Protein AF-A0A0F9R253-F1 (afdb_monomer)

Organism: NCBI:txid412755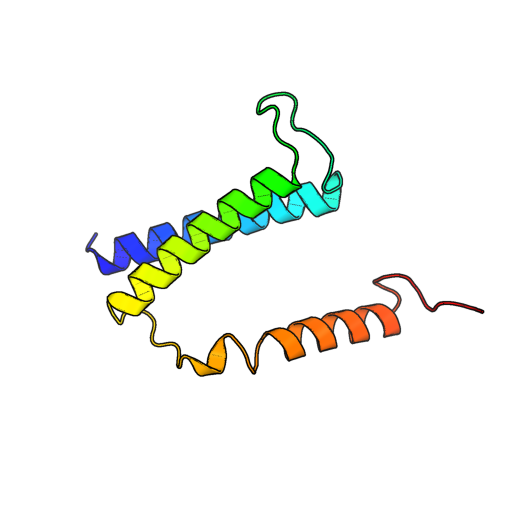

Nearest PDB structures (foldseek):
  2z0n-assembly1_A-2  TM=4.991E-01  e=9.974E-01  Homo sapiens
  2q12-assembly1_A-2  TM=4.984E-01  e=1.272E+00  Homo sapiens
  3q0k-assembly1_A  TM=4.893E-01  e=1.724E+00  Homo sapiens
  2q13-assembly1_A-2  TM=5.097E-01  e=2.979E+00  Homo sapiens

Solvent-accessible surface area (backbone atoms only — not comparable to full-atom values): 5612 Å² total; per-residue (Å²): 135,56,72,67,59,49,54,53,48,52,48,52,52,31,50,49,47,32,53,52,32,50,50,46,23,74,74,65,36,44,84,38,59,46,92,88,72,79,44,31,28,45,60,50,30,52,48,32,50,49,51,35,51,51,47,53,52,50,35,40,77,71,60,76,41,84,75,61,83,67,53,73,72,64,62,50,55,57,53,53,51,53,52,52,51,51,31,27,76,71,46,78,40,93,41,73,84,80,127

pLDDT: mean 85.44, std 14.47, range [41.91, 98.5]

Mean predicted aligned error: 7.77 Å

Secondary structure (DSSP, 8-state):
--HHHHHHHHHHHHHHHHHHHHHHHHHH-TTPBPTTT-SBHHHHHHHHHHHHHHHHHHHHHTTSS---HHHHHHSHHHHHHHHHHHHHHTTSSS-----

Sequence (99 aa):
MNEEQYLLQCLQEEAAEVIHAASKCNRFGLESTNPEYQIDNRQHLENEVGDLMGVLKILYKRTIIRMPPSYIELFKEKKVLDSIELARELGTVDGPKHE

Foldseek 3Di:
DDPLVVLVVQLVVLVVQLVVLVVCCVPPNQQDDDPVPRDGSVVSNVVSVVSNVVSVVVCCVVVVDPDDPVRVPDPVVVVVVVVVVVCQVVLVPPHPPPD

Radius of gyration: 17.26 Å; Cα contacts (8 Å, |Δi|>4): 66; chains: 1; bounding box: 33×37×48 Å

Structure (mmCIF, N/CA/C/O backbone):
data_AF-A0A0F9R253-F1
#
_entry.id   AF-A0A0F9R253-F1
#
loop_
_atom_site.group_PDB
_atom_site.id
_atom_site.type_symbol
_atom_site.label_atom_id
_atom_site.label_alt_id
_atom_site.label_comp_id
_atom_site.label_asym_id
_atom_site.label_entity_id
_atom_site.label_seq_id
_atom_site.pdbx_PDB_ins_code
_atom_site.Cartn_x
_atom_site.Cartn_y
_atom_site.Cartn_z
_atom_site.occupancy
_atom_site.B_iso_or_equiv
_atom_site.auth_seq_id
_atom_site.auth_comp_id
_atom_site.auth_asym_id
_atom_site.auth_atom_id
_atom_site.pdbx_PDB_model_num
ATOM 1 N N . MET A 1 1 ? -7.607 16.753 16.376 1.00 84.81 1 MET A N 1
ATOM 2 C CA . MET A 1 1 ? -7.542 15.386 15.831 1.00 84.81 1 MET A CA 1
ATOM 3 C C . MET A 1 1 ? -7.493 14.417 16.998 1.00 84.81 1 MET A C 1
ATOM 5 O O . MET A 1 1 ? -6.719 14.667 17.915 1.00 84.81 1 MET A O 1
ATOM 9 N N . ASN A 1 2 ? -8.355 13.402 17.020 1.00 95.50 2 ASN A N 1
ATOM 10 C CA . ASN A 1 2 ? -8.303 12.325 18.016 1.00 95.50 2 ASN A CA 1
ATOM 11 C C . ASN A 1 2 ? -7.454 11.142 17.503 1.00 95.50 2 ASN A C 1
ATOM 13 O O . ASN A 1 2 ? -7.022 11.148 16.351 1.00 95.50 2 ASN A O 1
ATOM 17 N N . GLU A 1 3 ? -7.201 10.145 18.357 1.00 92.69 3 GLU A N 1
ATOM 18 C CA . GLU A 1 3 ? -6.363 8.986 18.004 1.00 92.69 3 GLU A CA 1
ATOM 19 C C . GLU A 1 3 ? -6.914 8.213 16.794 1.00 92.69 3 GLU A C 1
ATOM 21 O O . GLU A 1 3 ? -6.150 7.835 15.912 1.00 92.69 3 GLU A O 1
ATOM 26 N N . GLU A 1 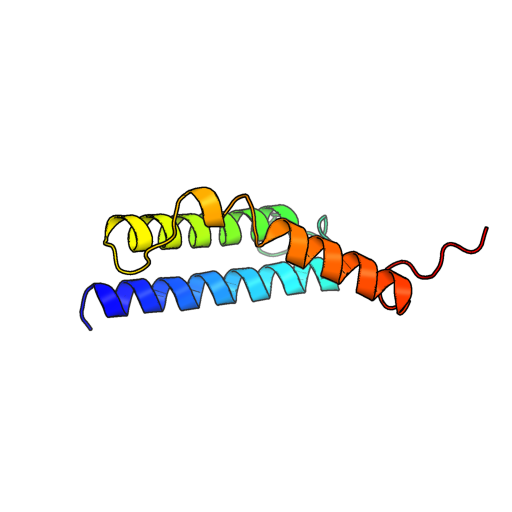4 ? -8.234 8.028 16.700 1.00 95.38 4 GLU A N 1
ATOM 27 C CA . GLU A 1 4 ? -8.851 7.319 15.572 1.00 95.38 4 GLU A CA 1
ATOM 28 C C . GLU A 1 4 ? -8.648 8.065 14.250 1.00 95.38 4 GLU A C 1
ATOM 30 O O . GLU A 1 4 ? -8.245 7.467 13.258 1.00 95.38 4 GLU A O 1
ATOM 35 N N . GLN A 1 5 ? -8.876 9.380 14.240 1.00 96.75 5 GLN A N 1
ATOM 36 C CA . GLN A 1 5 ? -8.658 10.234 13.071 1.00 96.75 5 GLN A CA 1
ATOM 37 C C . GLN A 1 5 ? -7.196 10.210 12.625 1.00 96.75 5 GLN A C 1
ATOM 39 O O . GLN A 1 5 ? -6.935 10.143 11.430 1.00 96.75 5 GLN A O 1
ATOM 44 N N . TYR A 1 6 ? -6.261 10.226 13.577 1.00 96.88 6 TYR A N 1
ATOM 45 C CA . TYR A 1 6 ? -4.838 10.123 13.278 1.00 96.88 6 TYR A CA 1
ATOM 46 C C . TYR A 1 6 ? -4.488 8.775 12.637 1.00 96.88 6 TYR A C 1
ATOM 48 O O . TYR A 1 6 ? -3.850 8.743 11.593 1.00 96.88 6 TYR A O 1
ATOM 56 N N . LEU A 1 7 ? -4.969 7.659 13.194 1.00 95.56 7 LEU A N 1
ATOM 57 C CA . LEU A 1 7 ? -4.715 6.330 12.627 1.00 95.56 7 LEU A CA 1
ATOM 58 C C . LEU A 1 7 ? -5.351 6.145 11.241 1.00 95.56 7 LEU A C 1
ATOM 60 O O . LEU A 1 7 ? -4.795 5.445 10.398 1.00 95.56 7 LEU A O 1
ATOM 64 N N . LEU A 1 8 ? -6.507 6.768 10.995 1.00 96.69 8 LEU A N 1
ATOM 65 C CA . LEU A 1 8 ? -7.130 6.798 9.670 1.00 96.69 8 LEU A CA 1
ATOM 66 C C . LEU A 1 8 ? -6.350 7.671 8.678 1.00 96.69 8 LEU A C 1
ATOM 68 O O . LEU A 1 8 ? -6.316 7.339 7.495 1.00 96.69 8 LEU A O 1
ATOM 72 N N . GLN A 1 9 ? -5.716 8.749 9.144 1.00 98.06 9 GLN A N 1
ATOM 73 C CA . GLN A 1 9 ? -4.811 9.550 8.324 1.00 98.06 9 GLN A CA 1
ATOM 74 C C . GLN A 1 9 ? -3.557 8.748 7.956 1.00 98.06 9 GLN A C 1
ATOM 76 O O . GLN A 1 9 ? -3.244 8.661 6.774 1.00 98.06 9 GLN A O 1
ATOM 81 N N . CYS A 1 10 ? -2.918 8.071 8.917 1.00 97.25 10 CYS A N 1
ATOM 82 C CA . CYS A 1 10 ? -1.795 7.176 8.621 1.00 97.25 10 CYS A CA 1
ATOM 83 C C . CYS A 1 10 ? -2.203 6.104 7.604 1.00 97.25 10 CYS A C 1
ATOM 85 O O . CYS A 1 10 ? -1.510 5.885 6.625 1.00 97.25 10 CYS A O 1
ATOM 87 N N . LEU A 1 11 ? -3.380 5.484 7.762 1.00 97.50 11 LEU A N 1
ATOM 88 C CA . LEU A 1 11 ? -3.872 4.505 6.786 1.00 97.50 11 LEU A CA 1
ATOM 89 C C . LEU A 1 11 ? -3.963 5.080 5.367 1.00 97.50 11 LEU A C 1
ATOM 91 O O . LEU A 1 11 ? -3.669 4.376 4.404 1.00 97.50 11 LEU A O 1
ATOM 95 N N . GLN A 1 12 ? -4.424 6.324 5.236 1.00 98.38 12 GLN A N 1
ATOM 96 C CA . GLN A 1 12 ? -4.515 7.000 3.947 1.00 98.38 12 GLN A CA 1
ATOM 97 C C . GLN A 1 12 ? -3.130 7.265 3.349 1.00 98.38 12 GLN A C 1
ATOM 99 O O . GLN A 1 12 ? -2.954 7.043 2.152 1.00 98.38 12 GLN A O 1
ATOM 104 N N . GLU A 1 13 ? -2.190 7.745 4.163 1.00 98.38 13 GLU A N 1
ATOM 105 C CA . GLU A 1 13 ? -0.816 8.064 3.760 1.00 98.38 13 GLU A CA 1
ATOM 106 C C . GLU A 1 13 ? -0.098 6.807 3.250 1.00 98.38 13 GLU A C 1
ATOM 108 O O . GLU A 1 13 ? 0.241 6.752 2.067 1.00 98.38 13 GLU A O 1
ATOM 113 N N . GLU A 1 14 ? -0.043 5.743 4.056 1.00 97.94 14 GLU A N 1
ATOM 114 C CA . GLU A 1 14 ? 0.622 4.484 3.678 1.00 97.94 14 GLU A CA 1
ATOM 115 C C . GLU A 1 14 ? -0.025 3.834 2.439 1.00 97.94 14 GLU A C 1
ATOM 117 O O . GLU A 1 14 ? 0.633 3.280 1.558 1.00 97.94 14 GLU A O 1
ATOM 122 N N . ALA A 1 15 ? -1.356 3.917 2.310 1.00 98.12 15 ALA A N 1
ATOM 123 C CA . ALA A 1 15 ? -2.040 3.408 1.121 1.00 98.12 15 ALA A CA 1
ATOM 124 C C . ALA A 1 15 ? -1.677 4.207 -0.144 1.00 98.12 15 ALA A C 1
ATOM 126 O O . ALA A 1 15 ? -1.589 3.631 -1.233 1.00 98.12 15 ALA A O 1
ATOM 127 N N . ALA A 1 16 ? -1.478 5.522 -0.024 1.00 98.50 16 ALA A N 1
ATOM 128 C CA . ALA A 1 16 ? -1.043 6.365 -1.130 1.00 98.50 16 ALA A CA 1
ATOM 129 C C . ALA A 1 16 ? 0.416 6.082 -1.520 1.00 98.50 16 ALA A C 1
ATOM 131 O O . ALA A 1 16 ? 0.732 6.074 -2.715 1.00 98.50 16 ALA A O 1
ATOM 132 N N . GLU A 1 17 ? 1.281 5.789 -0.552 1.00 98.06 17 GLU A N 1
ATOM 133 C CA . GLU A 1 17 ? 2.677 5.413 -0.795 1.00 98.06 17 GLU A CA 1
ATOM 134 C C . GLU A 1 17 ? 2.780 4.058 -1.503 1.00 98.06 17 GLU A C 1
ATOM 136 O O . GLU A 1 17 ? 3.451 3.966 -2.535 1.00 98.06 17 GLU A O 1
ATOM 141 N N . VAL A 1 18 ? 1.980 3.060 -1.105 1.00 98.38 18 VAL A N 1
ATOM 142 C CA . VAL A 1 18 ? 1.854 1.789 -1.846 1.00 98.38 18 VAL A CA 1
ATOM 143 C C . VAL A 1 18 ? 1.393 2.015 -3.290 1.00 98.38 18 VAL A C 1
ATOM 145 O O . VAL A 1 18 ? 1.959 1.429 -4.217 1.00 98.38 18 VAL A O 1
ATOM 148 N N . ILE A 1 19 ? 0.392 2.875 -3.522 1.00 98.50 19 ILE A N 1
ATOM 149 C CA . ILE A 1 19 ? -0.057 3.225 -4.884 1.00 98.50 19 ILE A CA 1
ATOM 150 C C . ILE A 1 19 ? 1.104 3.818 -5.688 1.00 98.50 19 ILE A C 1
ATOM 152 O O . ILE A 1 19 ? 1.326 3.441 -6.846 1.00 98.50 19 ILE A O 1
ATOM 156 N N . HIS A 1 20 ? 1.858 4.738 -5.088 1.00 97.38 20 HIS A N 1
ATOM 157 C CA . HIS A 1 20 ? 2.981 5.382 -5.749 1.00 97.38 20 HIS A CA 1
ATOM 158 C C . HIS A 1 20 ? 4.099 4.378 -6.065 1.00 97.38 20 HIS A C 1
ATOM 160 O O . HIS A 1 20 ? 4.518 4.301 -7.225 1.00 97.38 20 HIS A O 1
ATOM 166 N N . ALA A 1 21 ? 4.527 3.555 -5.106 1.00 96.69 21 ALA A N 1
ATOM 167 C CA . ALA A 1 21 ? 5.553 2.531 -5.299 1.00 96.69 21 ALA A CA 1
ATOM 168 C C . ALA A 1 21 ? 5.139 1.487 -6.354 1.00 96.69 21 ALA A C 1
ATOM 170 O O . ALA A 1 21 ? 5.911 1.188 -7.271 1.00 96.69 21 ALA A O 1
ATOM 171 N N . ALA A 1 22 ? 3.889 1.011 -6.321 1.00 97.88 22 ALA A N 1
ATOM 172 C CA . ALA A 1 22 ? 3.355 0.093 -7.328 1.00 97.88 22 ALA A CA 1
ATOM 173 C C . ALA A 1 22 ? 3.353 0.723 -8.732 1.00 97.88 22 ALA A C 1
ATOM 175 O O . ALA A 1 22 ? 3.701 0.065 -9.716 1.00 97.88 22 ALA A O 1
ATOM 176 N N . SER A 1 23 ? 3.037 2.020 -8.843 1.00 97.69 23 SER A N 1
ATOM 177 C CA . SER A 1 23 ? 3.096 2.735 -10.124 1.00 97.69 23 SER A CA 1
ATOM 178 C C . SER A 1 23 ? 4.521 2.817 -10.688 1.00 97.69 23 SER A C 1
ATOM 180 O O . SER A 1 23 ? 4.706 2.710 -11.903 1.00 97.69 23 SER A O 1
ATOM 182 N N . LYS A 1 24 ? 5.539 2.953 -9.825 1.00 95.25 24 LYS A N 1
ATOM 183 C CA . LYS A 1 24 ? 6.955 2.938 -10.226 1.00 95.25 24 LYS A CA 1
ATOM 184 C C . LYS A 1 24 ? 7.367 1.555 -10.712 1.00 95.25 24 LYS A C 1
ATOM 186 O O . LYS A 1 24 ? 7.944 1.462 -11.792 1.00 95.25 24 LYS A O 1
ATOM 191 N N . CYS A 1 25 ? 6.991 0.505 -9.981 1.00 96.25 25 CYS A N 1
ATOM 192 C CA . CYS A 1 25 ? 7.206 -0.882 -10.391 1.00 96.25 25 CYS A CA 1
ATOM 193 C C . CYS A 1 25 ? 6.602 -1.159 -11.773 1.00 96.25 25 CYS A C 1
ATOM 195 O O . CYS A 1 25 ? 7.279 -1.694 -12.646 1.00 96.25 25 CYS A O 1
ATOM 197 N N . ASN A 1 26 ? 5.356 -0.735 -11.999 1.00 95.44 26 ASN A N 1
ATOM 198 C CA . ASN A 1 26 ? 4.677 -0.915 -13.281 1.00 95.44 26 ASN A CA 1
ATOM 199 C C . ASN A 1 26 ? 5.344 -0.124 -14.420 1.00 95.44 26 ASN A C 1
ATOM 201 O O . ASN A 1 26 ? 5.444 -0.602 -15.544 1.00 95.44 26 ASN A O 1
ATOM 205 N N . ARG A 1 27 ? 5.802 1.101 -14.141 1.00 96.19 27 ARG A N 1
ATOM 206 C CA . ARG A 1 27 ? 6.364 1.992 -15.165 1.00 96.19 27 ARG A CA 1
ATOM 207 C C . ARG A 1 27 ? 7.812 1.673 -15.528 1.00 96.19 27 ARG A C 1
ATOM 209 O O . ARG A 1 27 ? 8.195 1.862 -16.679 1.00 96.19 27 ARG A O 1
ATOM 216 N N . PHE A 1 28 ? 8.620 1.271 -14.555 1.00 95.62 28 PHE A N 1
ATOM 217 C CA . PHE A 1 28 ? 10.070 1.144 -14.710 1.00 95.62 28 PHE A CA 1
ATOM 218 C C . PHE A 1 28 ? 10.576 -0.286 -14.503 1.00 95.62 28 PHE A C 1
ATOM 220 O O . PHE A 1 28 ? 11.743 -0.550 -14.766 1.00 95.62 28 PHE A O 1
ATOM 227 N N . GLY A 1 29 ? 9.731 -1.213 -14.059 1.00 95.12 29 GLY A N 1
ATOM 228 C CA . GLY A 1 29 ? 10.131 -2.569 -13.690 1.00 95.12 29 GLY A CA 1
ATOM 229 C C . GLY A 1 29 ? 10.559 -2.679 -12.225 1.00 95.12 29 GLY A C 1
ATOM 230 O O . GLY A 1 29 ? 10.960 -1.698 -11.594 1.00 95.12 29 GLY A O 1
ATOM 231 N N . LEU A 1 30 ? 10.458 -3.897 -11.687 1.00 96.25 30 LEU A N 1
ATOM 232 C CA . LEU A 1 30 ? 10.722 -4.210 -10.275 1.00 96.25 30 LEU A CA 1
ATOM 233 C C . LEU A 1 30 ? 12.196 -4.030 -9.888 1.00 96.25 30 LEU A C 1
ATOM 235 O O . LEU A 1 30 ? 12.484 -3.469 -8.841 1.00 96.25 30 LEU A O 1
ATOM 239 N N . GLU A 1 31 ? 13.114 -4.434 -10.764 1.00 96.19 31 GLU A N 1
ATOM 240 C CA . GLU A 1 31 ? 14.564 -4.403 -10.512 1.00 96.19 31 GLU A CA 1
ATOM 241 C C . GLU A 1 31 ? 15.206 -3.039 -10.839 1.00 96.19 31 GLU A C 1
ATOM 243 O O . GLU A 1 31 ? 16.420 -2.871 -10.747 1.00 96.19 31 GLU A O 1
ATOM 248 N N . SER A 1 32 ? 14.411 -2.051 -11.264 1.00 95.12 32 SER A N 1
ATOM 249 C CA . SER A 1 32 ? 14.922 -0.705 -11.536 1.00 95.12 32 SER A CA 1
ATOM 250 C C . SER A 1 32 ? 15.213 0.036 -10.23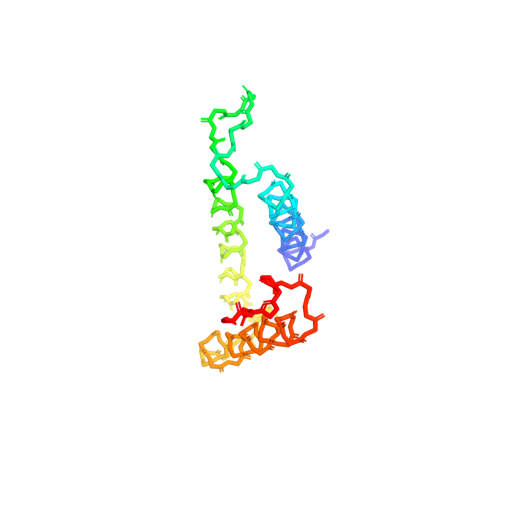6 1.00 95.12 32 SER A C 1
ATOM 252 O O . SER A 1 32 ? 14.351 0.142 -9.366 1.00 95.12 32 SER A O 1
ATOM 254 N N . THR A 1 33 ? 16.413 0.601 -10.138 1.00 92.94 33 THR A N 1
ATOM 255 C CA . THR A 1 33 ? 16.883 1.361 -8.974 1.00 92.94 33 THR A CA 1
ATOM 256 C C . THR A 1 33 ? 16.654 2.855 -9.164 1.00 92.94 33 THR A C 1
ATOM 258 O O . THR A 1 33 ? 16.976 3.414 -10.216 1.00 92.94 33 THR A O 1
ATOM 261 N N . ASN A 1 34 ? 16.140 3.530 -8.133 1.00 82.62 34 ASN A N 1
ATOM 262 C CA . ASN A 1 34 ? 16.127 4.991 -8.115 1.00 82.62 34 ASN A CA 1
ATOM 263 C C . ASN A 1 34 ? 17.555 5.509 -7.823 1.00 82.62 34 ASN A C 1
ATOM 265 O O . ASN A 1 34 ? 18.117 5.132 -6.789 1.00 82.62 34 ASN A O 1
ATOM 269 N N . PRO A 1 35 ? 18.133 6.387 -8.672 1.00 82.19 35 PRO A N 1
ATOM 270 C CA . PRO A 1 35 ? 19.470 6.947 -8.462 1.00 82.19 35 PRO A CA 1
ATOM 271 C C . PRO A 1 35 ? 19.686 7.609 -7.094 1.00 82.19 35 PRO A C 1
ATOM 273 O O . PRO A 1 35 ? 20.818 7.662 -6.622 1.00 82.19 35 PRO A O 1
ATOM 276 N N . GLU A 1 36 ? 18.623 8.112 -6.462 1.00 82.50 36 GLU A N 1
ATOM 277 C CA . GLU A 1 36 ? 18.702 8.831 -5.186 1.00 82.50 36 GLU A CA 1
ATOM 278 C C . GLU A 1 36 ? 18.731 7.904 -3.962 1.00 82.50 36 GLU A C 1
ATOM 280 O O . GLU A 1 36 ? 19.415 8.207 -2.987 1.00 82.50 36 GLU A O 1
ATOM 285 N N . TYR A 1 37 ? 18.025 6.768 -4.008 1.00 74.50 37 TYR A N 1
ATOM 286 C CA . TYR A 1 37 ? 17.779 5.926 -2.825 1.00 74.50 37 TYR A CA 1
ATOM 287 C C . TYR A 1 37 ? 18.555 4.605 -2.820 1.00 74.50 37 TYR A C 1
ATOM 289 O O . TYR A 1 37 ? 18.547 3.908 -1.812 1.00 74.50 37 TYR A O 1
ATOM 297 N N . GLN A 1 38 ? 19.229 4.256 -3.925 1.00 85.00 38 GLN A N 1
ATOM 298 C CA . GLN A 1 38 ? 20.049 3.040 -4.083 1.00 85.00 38 GLN A CA 1
ATOM 299 C C . GLN A 1 38 ? 19.344 1.707 -3.751 1.00 85.00 38 GLN A C 1
ATOM 301 O O . GLN A 1 38 ? 20.002 0.675 -3.650 1.00 85.00 38 GLN A O 1
ATOM 306 N N . ILE A 1 39 ? 18.016 1.708 -3.635 1.00 92.69 39 ILE A N 1
ATOM 307 C CA . ILE A 1 39 ? 17.177 0.512 -3.535 1.00 92.69 39 ILE A CA 1
ATOM 308 C C . ILE A 1 39 ? 16.384 0.334 -4.830 1.00 92.69 39 ILE A C 1
ATOM 310 O O . ILE A 1 39 ? 16.059 1.312 -5.518 1.00 92.69 39 ILE A O 1
ATOM 314 N N . ASP A 1 40 ? 16.103 -0.916 -5.185 1.00 95.19 40 ASP A N 1
ATOM 315 C CA . ASP A 1 40 ? 15.227 -1.222 -6.311 1.00 95.19 40 ASP A CA 1
ATOM 316 C C . ASP A 1 40 ? 13.748 -0.955 -5.971 1.00 95.19 40 ASP A C 1
ATOM 318 O O . ASP A 1 40 ? 13.349 -0.779 -4.814 1.00 95.19 40 ASP A O 1
ATOM 322 N N . ASN A 1 41 ? 12.922 -0.857 -7.013 1.00 96.31 41 ASN A N 1
ATOM 323 C CA . ASN A 1 41 ? 11.499 -0.573 -6.859 1.00 96.31 41 ASN A CA 1
ATOM 324 C C . ASN A 1 41 ? 10.765 -1.677 -6.085 1.00 96.31 41 ASN A C 1
ATOM 326 O O . ASN A 1 41 ? 9.779 -1.376 -5.414 1.00 96.31 41 ASN A O 1
ATOM 330 N N . ARG A 1 42 ? 11.228 -2.932 -6.166 1.00 96.69 42 ARG A N 1
ATOM 331 C CA . ARG A 1 42 ? 10.674 -4.054 -5.399 1.00 96.69 42 ARG A CA 1
ATOM 332 C C . ARG A 1 42 ? 10.859 -3.826 -3.905 1.00 96.69 42 ARG A C 1
ATOM 334 O O . ARG A 1 42 ? 9.870 -3.846 -3.183 1.00 96.69 42 ARG A O 1
ATOM 341 N N . GLN A 1 43 ? 12.084 -3.567 -3.462 1.00 96.31 43 GLN A N 1
ATOM 342 C CA . GLN A 1 43 ? 12.404 -3.316 -2.063 1.00 96.31 43 GLN A CA 1
ATOM 343 C C . GLN A 1 43 ? 11.630 -2.108 -1.534 1.00 96.31 43 GLN A C 1
ATOM 345 O O . GLN A 1 43 ? 11.131 -2.137 -0.412 1.00 96.31 43 GLN A O 1
ATOM 350 N N . HIS A 1 44 ? 11.495 -1.058 -2.347 1.00 95.81 44 HIS A N 1
ATOM 351 C CA . HIS A 1 44 ? 10.687 0.102 -1.986 1.00 95.81 44 HIS A CA 1
ATOM 352 C C . HIS A 1 44 ? 9.210 -0.278 -1.804 1.00 95.81 44 HIS A C 1
ATOM 354 O O . HIS A 1 44 ? 8.636 0.016 -0.765 1.00 95.81 44 HIS A O 1
ATOM 360 N N . LEU A 1 45 ? 8.612 -1.008 -2.753 1.00 97.00 45 LEU A N 1
ATOM 361 C CA . LEU A 1 45 ? 7.232 -1.489 -2.634 1.00 97.00 45 LEU A CA 1
ATOM 362 C C . LEU A 1 45 ? 7.025 -2.397 -1.411 1.00 97.00 45 LEU A C 1
ATOM 364 O O . LEU A 1 45 ? 5.997 -2.294 -0.747 1.00 97.00 45 LEU A O 1
ATOM 368 N N . GLU A 1 46 ? 7.973 -3.285 -1.114 1.00 96.44 46 GLU A N 1
ATOM 369 C CA . GLU A 1 46 ? 7.918 -4.165 0.057 1.00 96.44 46 GLU A CA 1
ATOM 370 C C . GLU A 1 46 ? 7.916 -3.377 1.374 1.00 96.44 46 GLU A C 1
ATOM 372 O O . GLU A 1 46 ? 7.170 -3.741 2.285 1.00 96.44 46 GLU A O 1
ATOM 377 N N . ASN A 1 47 ? 8.685 -2.285 1.456 1.00 95.44 47 ASN A N 1
ATOM 378 C CA . ASN A 1 47 ? 8.698 -1.403 2.624 1.00 95.44 47 ASN A CA 1
ATOM 379 C C . ASN A 1 47 ? 7.326 -0.741 2.832 1.00 95.44 47 ASN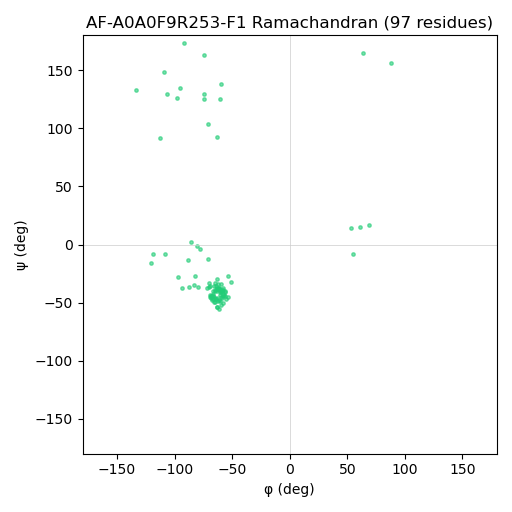 A C 1
ATOM 381 O O . ASN A 1 47 ? 6.723 -0.949 3.883 1.00 95.44 47 ASN A O 1
ATOM 385 N N . GLU A 1 48 ? 6.779 -0.079 1.805 1.00 97.50 48 GLU A N 1
ATOM 386 C CA . GLU A 1 48 ? 5.477 0.610 1.905 1.00 97.50 48 GLU A CA 1
ATOM 387 C C . GLU A 1 48 ? 4.326 -0.363 2.226 1.00 97.50 48 GLU A C 1
ATOM 389 O O . GLU A 1 48 ? 3.403 -0.071 2.989 1.00 97.50 48 GLU A O 1
ATOM 394 N N . VAL A 1 49 ? 4.366 -1.581 1.666 1.00 97.19 49 VAL A N 1
ATOM 395 C CA . VAL A 1 49 ? 3.392 -2.631 2.008 1.00 97.19 49 VAL A CA 1
ATOM 396 C C . VAL A 1 49 ? 3.542 -3.057 3.470 1.00 97.19 49 VAL A C 1
ATOM 398 O O . VAL A 1 49 ? 2.534 -3.284 4.148 1.00 97.19 49 VAL A O 1
ATOM 401 N N . GLY A 1 50 ? 4.775 -3.165 3.967 1.00 92.31 50 GLY A N 1
ATOM 402 C CA . GLY A 1 50 ? 5.072 -3.454 5.367 1.00 92.31 50 GLY A CA 1
ATOM 403 C C . GLY A 1 50 ? 4.504 -2.402 6.321 1.00 92.31 50 GLY A C 1
ATOM 404 O O . GLY A 1 50 ? 3.852 -2.766 7.308 1.00 92.31 50 GLY A O 1
ATOM 405 N N . ASP A 1 51 ? 4.672 -1.123 5.996 1.00 94.44 51 ASP A N 1
ATOM 406 C CA . ASP A 1 51 ? 4.179 -0.001 6.800 1.00 94.44 51 ASP A CA 1
ATOM 407 C C . ASP A 1 51 ? 2.642 0.051 6.811 1.00 94.44 51 ASP A C 1
ATOM 409 O O . ASP A 1 51 ? 2.020 0.059 7.887 1.00 94.44 51 ASP A O 1
ATOM 413 N N . LEU A 1 52 ? 2.001 -0.134 5.649 1.00 96.44 52 LEU A N 1
ATOM 414 C CA . LEU A 1 52 ? 0.547 -0.298 5.551 1.00 96.44 52 LEU A CA 1
ATOM 415 C C . LEU A 1 52 ? 0.033 -1.475 6.404 1.00 96.44 52 LEU A C 1
ATOM 417 O O . LEU A 1 52 ? -0.980 -1.357 7.107 1.00 96.44 52 LEU A O 1
ATOM 421 N N . MET A 1 53 ? 0.717 -2.624 6.381 1.00 92.69 53 MET A N 1
ATOM 422 C CA . MET A 1 53 ? 0.370 -3.774 7.226 1.00 92.69 53 MET A CA 1
ATOM 423 C C . MET A 1 53 ? 0.521 -3.458 8.721 1.00 92.69 53 MET A C 1
ATOM 425 O O . MET A 1 53 ? -0.304 -3.901 9.533 1.00 92.69 53 MET A O 1
ATOM 429 N N . GLY A 1 54 ? 1.537 -2.677 9.096 1.00 90.50 54 GLY A N 1
ATOM 430 C CA . GLY A 1 54 ? 1.735 -2.159 10.447 1.00 90.50 54 GLY A CA 1
ATOM 431 C C . GLY A 1 54 ? 0.543 -1.329 10.926 1.00 90.50 54 GLY A C 1
ATOM 432 O O . GLY A 1 54 ? -0.026 -1.617 11.989 1.00 90.50 54 GLY A O 1
ATOM 433 N N . VAL A 1 55 ? 0.096 -0.369 10.112 1.00 94.00 55 VAL A N 1
ATOM 434 C CA . VAL A 1 55 ? -1.069 0.478 10.413 1.00 94.00 55 VAL A CA 1
ATOM 435 C C . VAL A 1 55 ? -2.353 -0.350 10.520 1.00 94.00 55 VAL A C 1
ATOM 437 O O . VAL A 1 55 ? -3.088 -0.232 11.507 1.00 94.00 55 VAL A O 1
ATOM 440 N N . LEU A 1 56 ? -2.604 -1.265 9.577 1.00 91.56 56 LEU A N 1
ATOM 441 C CA . LEU A 1 56 ? -3.771 -2.158 9.612 1.00 91.56 56 LEU A CA 1
ATOM 442 C C . LEU A 1 56 ? -3.812 -3.019 10.883 1.00 91.56 56 LEU A C 1
ATOM 444 O O . LEU A 1 56 ? -4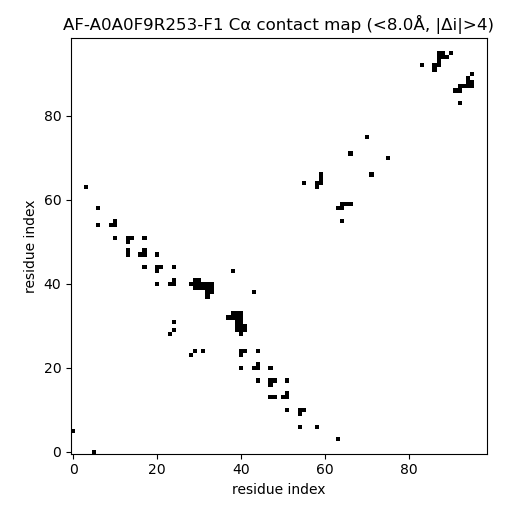.878 -3.204 11.480 1.00 91.56 56 LEU A O 1
ATOM 448 N N . LYS A 1 57 ? -2.657 -3.512 11.344 1.00 88.19 57 LYS A N 1
ATOM 449 C CA . LYS A 1 57 ? -2.545 -4.282 12.591 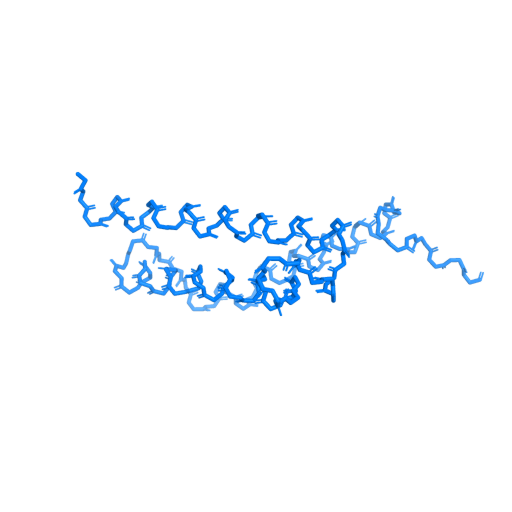1.00 88.19 57 LYS A CA 1
ATOM 450 C C . LYS A 1 57 ? -2.929 -3.448 13.813 1.00 88.19 57 LYS A C 1
ATOM 452 O O . LYS A 1 57 ? -3.585 -3.972 14.717 1.00 88.19 57 LYS A O 1
ATOM 457 N N . ILE A 1 58 ? -2.539 -2.174 13.862 1.00 91.00 58 ILE A N 1
ATOM 458 C CA . ILE A 1 58 ? -2.915 -1.26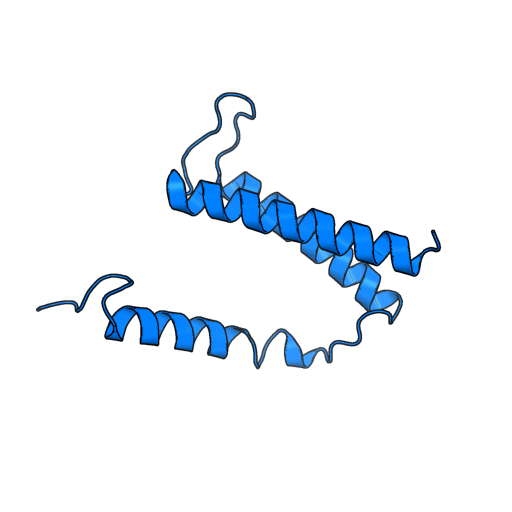0 14.951 1.00 91.00 58 ILE A CA 1
ATOM 459 C C . ILE A 1 58 ? -4.419 -0.974 14.906 1.00 91.00 58 ILE A C 1
ATOM 461 O O . ILE A 1 58 ? -5.093 -1.139 15.924 1.00 91.00 58 ILE A O 1
ATOM 465 N N . LEU A 1 59 ? -4.962 -0.637 13.734 1.00 91.38 59 LEU A N 1
ATOM 466 C CA . LEU A 1 59 ? -6.396 -0.388 13.537 1.00 91.38 59 LEU A CA 1
ATOM 467 C C . LEU A 1 59 ? -7.258 -1.582 13.961 1.00 91.38 59 LEU A C 1
ATOM 469 O O . LEU A 1 59 ? -8.299 -1.399 14.598 1.00 91.38 59 LEU A O 1
ATOM 473 N N . TYR A 1 60 ? -6.806 -2.802 13.660 1.00 88.31 60 TYR A N 1
ATOM 474 C CA . TYR A 1 60 ? -7.469 -4.027 14.098 1.00 88.31 60 TYR A CA 1
ATOM 475 C C . TYR A 1 60 ? -7.425 -4.204 15.620 1.00 88.31 60 TYR A C 1
ATOM 477 O O . TYR A 1 60 ? -8.460 -4.412 16.252 1.00 88.31 60 TYR A O 1
ATOM 485 N N . LYS A 1 61 ? -6.244 -4.060 16.239 1.00 87.62 61 LYS A N 1
ATOM 486 C CA . LYS A 1 61 ? -6.084 -4.158 17.703 1.00 87.62 61 LYS A CA 1
ATOM 487 C C . LYS A 1 61 ? -6.912 -3.120 18.461 1.00 87.62 61 LYS A C 1
ATOM 489 O O . LYS A 1 61 ? -7.391 -3.405 19.554 1.00 87.62 61 LYS A O 1
ATOM 494 N N . ARG A 1 62 ? -7.082 -1.927 17.886 1.00 89.25 62 ARG A N 1
ATOM 495 C CA . ARG A 1 62 ? -7.921 -0.848 18.427 1.00 89.25 62 ARG A CA 1
ATOM 496 C C . ARG A 1 62 ? -9.409 -1.032 18.121 1.00 89.25 62 ARG A C 1
ATOM 498 O O . ARG A 1 62 ? -10.219 -0.230 18.567 1.00 89.25 62 ARG A O 1
ATOM 505 N N . THR A 1 63 ? -9.792 -2.089 17.401 1.00 89.06 63 THR A N 1
ATOM 506 C CA . THR A 1 63 ? -11.171 -2.401 16.983 1.00 89.06 63 THR A CA 1
ATOM 507 C C . THR A 1 63 ? -11.833 -1.349 16.085 1.00 89.06 63 THR A C 1
ATOM 509 O O . THR A 1 63 ? -13.050 -1.405 15.883 1.00 89.06 63 THR A O 1
ATOM 512 N N . ILE A 1 64 ? -11.027 -0.442 15.517 1.00 87.88 64 ILE A N 1
ATOM 513 C CA . ILE A 1 64 ? -11.442 0.570 14.534 1.00 87.88 64 ILE A CA 1
ATOM 514 C C . ILE A 1 64 ? -11.809 -0.133 13.226 1.00 87.88 64 ILE A C 1
ATOM 516 O O . ILE A 1 64 ? -12.857 0.123 12.640 1.00 87.88 64 ILE A O 1
ATOM 520 N N . ILE A 1 65 ? -10.979 -1.093 12.812 1.00 86.19 65 ILE A N 1
ATOM 521 C CA . ILE A 1 65 ? -11.309 -2.044 11.753 1.00 86.19 65 ILE A CA 1
ATOM 522 C C . ILE A 1 65 ? -11.569 -3.399 12.399 1.00 86.19 65 ILE A C 1
ATOM 524 O O . ILE A 1 65 ? -10.759 -3.905 13.170 1.00 86.19 65 ILE A O 1
ATOM 528 N N . ARG A 1 66 ? -12.696 -4.022 12.059 1.00 82.75 66 ARG A N 1
ATOM 529 C CA . ARG A 1 66 ? -13.052 -5.364 12.530 1.00 82.75 66 ARG A CA 1
ATOM 530 C C . ARG A 1 66 ? -13.026 -6.309 11.339 1.00 82.75 66 ARG A C 1
ATOM 532 O O . ARG A 1 66 ? -14.015 -6.434 10.626 1.00 82.75 66 ARG A O 1
ATOM 539 N N . MET A 1 67 ? -11.876 -6.931 11.098 1.00 71.81 67 MET A N 1
ATOM 540 C CA . MET A 1 67 ? -11.756 -7.992 10.098 1.00 71.81 67 MET A CA 1
ATOM 541 C C . MET A 1 67 ? -11.850 -9.354 10.790 1.00 71.81 67 MET A C 1
ATOM 543 O O . MET A 1 67 ? -11.088 -9.602 11.722 1.00 71.81 67 MET A O 1
ATOM 547 N N . PRO A 1 68 ? -12.752 -10.256 10.370 1.00 62.28 68 PRO A N 1
ATOM 548 C CA . PRO A 1 68 ? -12.676 -11.648 10.790 1.00 62.28 68 PRO A CA 1
ATOM 549 C C . PRO A 1 68 ? -11.330 -12.237 10.328 1.00 62.28 68 PRO A C 1
ATOM 551 O O . PRO A 1 68 ? -10.952 -11.991 9.182 1.00 62.28 68 PRO A O 1
ATOM 554 N N . PRO A 1 69 ? -10.619 -13.038 11.142 1.00 57.00 69 PRO A N 1
ATOM 555 C CA . PRO A 1 69 ? -9.363 -13.678 10.730 1.00 57.00 69 PRO A CA 1
ATOM 556 C C . PRO A 1 69 ? -9.475 -14.441 9.399 1.00 57.00 69 PRO A C 1
ATOM 558 O O . PRO A 1 69 ? -8.555 -14.422 8.591 1.00 57.00 69 PRO A O 1
ATOM 561 N N . SER A 1 70 ? -10.649 -15.012 9.117 1.00 63.84 70 SER A N 1
ATOM 562 C CA . SER A 1 70 ? -10.959 -15.729 7.877 1.00 63.84 70 SER A CA 1
ATOM 563 C C . SER A 1 70 ? -11.097 -14.850 6.622 1.00 63.84 70 SER A C 1
ATOM 565 O O . SER A 1 70 ? -11.129 -15.382 5.517 1.00 63.84 70 SER A O 1
ATOM 567 N N . TYR A 1 71 ? -11.190 -13.520 6.738 1.00 60.62 71 TYR A N 1
ATOM 568 C CA . TYR A 1 71 ? -11.420 -12.626 5.589 1.00 60.62 71 TYR A CA 1
ATOM 569 C C . TYR A 1 71 ? -10.157 -12.275 4.799 1.00 60.62 71 TYR A C 1
ATOM 571 O O . TYR A 1 71 ? -10.261 -11.959 3.613 1.00 60.62 71 TYR A O 1
ATOM 579 N N . ILE A 1 72 ? -8.986 -12.302 5.441 1.00 55.69 72 ILE A N 1
ATOM 580 C CA . ILE A 1 72 ? -7.714 -12.031 4.756 1.00 55.69 72 ILE A CA 1
ATOM 581 C C . ILE A 1 72 ? -7.351 -13.207 3.841 1.00 55.69 72 ILE A C 1
ATOM 583 O O . ILE A 1 72 ? -6.905 -12.977 2.723 1.00 55.69 72 ILE A O 1
ATOM 587 N N . GLU A 1 73 ? -7.631 -14.439 4.271 1.00 52.97 73 GLU A N 1
ATOM 588 C CA . GLU A 1 73 ? -7.245 -15.651 3.540 1.00 52.97 73 GLU A CA 1
ATOM 589 C C . GLU A 1 73 ? -8.269 -16.097 2.479 1.00 52.97 73 GLU A C 1
ATOM 591 O O . GLU A 1 73 ? -7.867 -16.558 1.419 1.00 52.97 73 GLU A O 1
ATOM 596 N N . LEU A 1 74 ? -9.588 -15.958 2.693 1.00 52.75 74 LEU A N 1
ATOM 597 C CA . LEU A 1 74 ? -10.561 -16.652 1.822 1.00 52.75 74 LEU A CA 1
ATOM 598 C C . LEU A 1 74 ? -11.171 -15.849 0.661 1.00 52.75 74 LEU A C 1
ATOM 600 O O . LEU A 1 74 ? -11.570 -16.460 -0.328 1.00 52.75 74 LEU A O 1
ATOM 604 N N . PHE A 1 75 ? -11.305 -14.518 0.743 1.00 52.72 75 PHE A N 1
ATOM 605 C CA . PHE A 1 75 ? -12.191 -13.790 -0.194 1.00 52.72 75 PHE A CA 1
ATOM 606 C C . PHE A 1 75 ? -11.533 -12.711 -1.061 1.00 52.72 75 PHE A C 1
ATOM 608 O O . PHE A 1 75 ? -12.127 -12.311 -2.064 1.00 52.72 75 PHE A O 1
ATOM 615 N N . LYS A 1 76 ? -10.324 -12.240 -0.737 1.00 60.16 76 LYS A N 1
ATOM 616 C CA . LYS A 1 76 ? -9.634 -11.242 -1.575 1.00 60.16 76 LYS A CA 1
ATOM 617 C C . LYS A 1 76 ? -8.690 -11.862 -2.597 1.00 60.16 76 LYS A C 1
ATOM 619 O O . LYS A 1 76 ? -8.665 -11.374 -3.722 1.00 60.16 76 LYS A O 1
ATOM 624 N N . GLU A 1 77 ? -7.992 -12.940 -2.247 1.00 64.75 77 GLU A N 1
ATOM 625 C CA . GLU A 1 77 ? -7.076 -13.620 -3.170 1.00 64.75 77 GLU A CA 1
ATOM 626 C C . GLU A 1 77 ? -7.815 -14.113 -4.416 1.00 64.75 77 GLU A C 1
ATOM 628 O O . GLU A 1 77 ? -7.474 -13.708 -5.524 1.00 64.75 77 GLU A O 1
ATOM 633 N N . LYS A 1 78 ? -8.918 -14.853 -4.233 1.00 71.62 78 LYS A N 1
ATOM 634 C CA . LYS A 1 78 ? -9.767 -15.302 -5.344 1.00 71.62 78 LYS A CA 1
ATOM 635 C C . LYS A 1 78 ? -10.215 -14.143 -6.237 1.00 71.62 78 LYS A C 1
ATOM 637 O O . LYS A 1 78 ? -10.090 -14.227 -7.447 1.00 71.62 78 LYS A O 1
ATOM 642 N N . LYS A 1 79 ? -10.667 -13.026 -5.656 1.00 76.88 79 LYS A N 1
ATOM 643 C CA . LYS A 1 79 ? -11.121 -11.864 -6.437 1.00 76.88 79 LYS A CA 1
ATOM 644 C C . LYS A 1 79 ? -9.998 -11.251 -7.284 1.00 76.88 79 LYS A C 1
ATOM 646 O O . LYS A 1 79 ? -10.257 -10.802 -8.399 1.00 76.88 79 LYS A O 1
ATOM 651 N N . VAL A 1 80 ? -8.776 -11.192 -6.754 1.00 78.38 80 VAL A N 1
ATOM 652 C CA . VAL A 1 80 ? -7.608 -10.700 -7.499 1.00 78.38 80 VAL A CA 1
ATOM 653 C C . VAL A 1 80 ? -7.242 -11.678 -8.615 1.00 78.38 80 VAL A C 1
ATOM 655 O O . VAL A 1 80 ? -7.041 -11.238 -9.743 1.00 78.38 80 VAL A O 1
ATOM 658 N N . LEU A 1 81 ? -7.228 -12.983 -8.334 1.00 80.38 81 LEU A N 1
ATO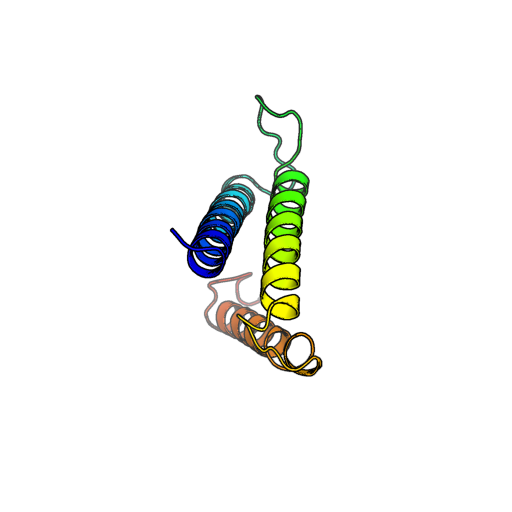M 659 C CA . LEU A 1 81 ? -6.973 -14.022 -9.335 1.00 80.38 81 LEU A CA 1
ATOM 660 C C . LEU A 1 81 ? -8.014 -13.997 -10.465 1.00 80.38 81 LEU A C 1
ATOM 662 O O . LEU A 1 81 ? -7.627 -13.917 -11.628 1.00 80.38 81 LEU A O 1
ATOM 666 N N . ASP A 1 82 ? -9.306 -13.940 -10.132 1.00 83.69 82 ASP A N 1
ATOM 667 C CA . ASP A 1 82 ? -10.406 -13.816 -11.098 1.00 83.69 82 ASP A CA 1
ATOM 668 C C . ASP A 1 82 ? -10.241 -12.544 -11.963 1.00 83.69 82 ASP A C 1
ATOM 670 O O . ASP A 1 82 ? -10.505 -12.548 -13.164 1.00 83.69 82 ASP A 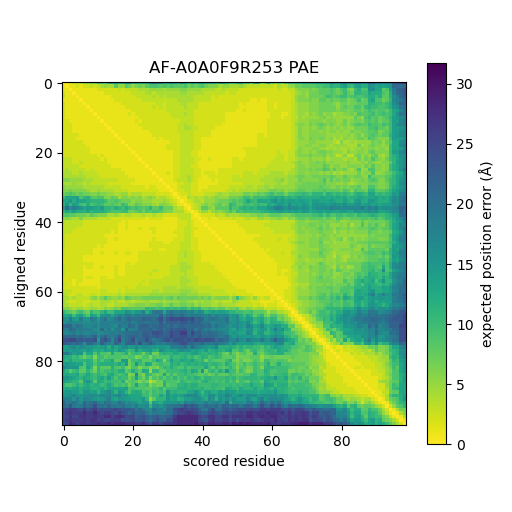O 1
ATOM 674 N N . SER A 1 83 ? -9.758 -11.439 -11.372 1.00 81.44 83 SER A N 1
ATOM 675 C CA . SER A 1 83 ? -9.504 -10.188 -12.108 1.00 81.44 83 SER A CA 1
ATOM 676 C C . SER A 1 83 ? -8.328 -10.311 -13.085 1.00 81.44 83 SER A C 1
ATOM 678 O O . SER A 1 83 ? -8.367 -9.715 -14.160 1.00 81.44 83 SER A O 1
ATOM 680 N N . ILE A 1 84 ? -7.289 -11.077 -12.730 1.00 84.62 84 ILE A N 1
ATOM 681 C CA . ILE A 1 84 ? -6.147 -11.368 -13.611 1.00 84.62 84 ILE A CA 1
ATOM 682 C C . ILE A 1 84 ? -6.585 -12.273 -14.767 1.00 84.62 84 ILE A C 1
ATOM 684 O O . ILE A 1 84 ? -6.202 -12.027 -15.910 1.00 84.62 84 ILE A O 1
ATOM 688 N N . GLU A 1 85 ? -7.384 -13.304 -14.490 1.00 85.75 85 GLU A N 1
ATOM 689 C CA . GLU A 1 85 ? -7.908 -14.219 -15.510 1.00 85.75 85 GLU A CA 1
ATOM 690 C C . GLU A 1 85 ? -8.788 -13.477 -16.522 1.00 85.75 85 GLU A C 1
ATOM 692 O O . GLU A 1 85 ? -8.525 -13.544 -17.722 1.00 85.75 85 GLU A O 1
ATOM 697 N N . LEU A 1 86 ? -9.720 -12.647 -16.044 1.00 84.81 86 LEU A N 1
ATOM 698 C CA . LEU A 1 86 ? -10.528 -11.781 -16.904 1.00 84.81 86 LEU A CA 1
ATOM 699 C C . LEU A 1 86 ? -9.661 -10.838 -17.754 1.00 84.81 86 LEU A C 1
ATOM 701 O O . LEU A 1 86 ? -9.917 -10.652 -18.942 1.00 84.81 86 LEU A O 1
ATOM 705 N N . ALA A 1 87 ? -8.621 -10.234 -17.173 1.00 84.56 87 ALA A N 1
ATOM 706 C CA . ALA A 1 87 ? -7.715 -9.364 -17.920 1.00 84.56 87 ALA A CA 1
ATOM 707 C C . ALA A 1 87 ? -6.971 -10.116 -19.043 1.00 84.56 87 ALA A C 1
ATOM 709 O O . ALA A 1 87 ? -6.745 -9.554 -20.117 1.00 84.56 87 ALA A O 1
ATOM 710 N N . ARG A 1 88 ? -6.638 -11.398 -18.837 1.00 85.88 88 ARG A N 1
ATOM 711 C CA . ARG A 1 88 ? -6.057 -12.264 -19.876 1.00 85.88 88 ARG A CA 1
ATOM 712 C C . ARG A 1 88 ? -7.054 -12.605 -20.976 1.00 85.88 88 ARG A C 1
ATOM 714 O O . ARG A 1 88 ? -6.706 -12.479 -22.147 1.00 85.88 88 ARG A O 1
ATOM 721 N N . GLU A 1 89 ? -8.287 -12.975 -20.625 1.00 85.50 89 GLU A N 1
ATOM 722 C CA . GLU A 1 89 ? -9.360 -13.231 -21.601 1.00 85.50 89 GLU A CA 1
ATOM 723 C C . GLU A 1 89 ? -9.636 -12.006 -22.483 1.00 85.50 89 GLU A C 1
ATOM 725 O O . GLU A 1 89 ? -9.829 -12.127 -23.691 1.00 85.50 89 GLU A O 1
ATOM 730 N N . LEU A 1 90 ? -9.601 -10.811 -21.886 1.00 85.75 90 LEU A N 1
ATOM 731 C CA . LEU A 1 90 ? -9.772 -9.535 -22.584 1.00 85.75 90 LEU A CA 1
ATOM 732 C C . LEU A 1 90 ? -8.511 -9.073 -23.338 1.00 85.75 90 LEU A C 1
ATOM 734 O O . LEU A 1 90 ? -8.548 -8.037 -24.002 1.00 85.75 90 LEU A O 1
ATOM 738 N N . GLY A 1 91 ? -7.395 -9.803 -23.233 1.00 79.69 91 GLY A N 1
ATOM 739 C CA . GLY A 1 91 ? -6.129 -9.480 -23.893 1.00 79.69 91 GLY A CA 1
ATOM 740 C C . GLY A 1 91 ? -5.423 -8.233 -23.350 1.00 79.69 91 GLY A C 1
ATOM 741 O O . GLY A 1 91 ? -4.541 -7.697 -24.017 1.00 79.69 91 GLY A O 1
ATOM 742 N N . THR A 1 92 ? -5.793 -7.753 -22.159 1.00 80.62 92 THR A N 1
ATOM 743 C CA . THR A 1 92 ? -5.166 -6.587 -21.511 1.00 80.62 92 THR A CA 1
ATOM 744 C C . THR A 1 92 ? -3.951 -6.963 -20.656 1.00 80.62 92 THR A C 1
ATOM 746 O O . THR A 1 92 ? -3.167 -6.084 -20.298 1.00 80.62 92 THR A O 1
ATOM 749 N N . VAL A 1 93 ? -3.763 -8.259 -20.373 1.00 78.69 93 VAL A N 1
ATOM 750 C CA . VAL A 1 93 ? -2.582 -8.854 -19.721 1.00 78.69 93 VAL A CA 1
ATOM 751 C C . VAL A 1 93 ? -2.153 -10.105 -20.498 1.00 78.69 93 VAL A C 1
ATOM 753 O O . VAL A 1 93 ? -2.998 -10.925 -20.838 1.00 78.69 93 VAL A O 1
ATOM 756 N N . ASP A 1 94 ? -0.853 -10.245 -20.784 1.00 67.44 94 ASP A N 1
ATOM 757 C CA . ASP A 1 94 ? -0.175 -11.362 -21.487 1.00 67.44 94 ASP A CA 1
ATOM 758 C C . ASP A 1 94 ? -0.686 -11.771 -22.892 1.00 67.44 94 ASP A C 1
ATOM 760 O O . ASP A 1 94 ? -0.012 -12.548 -23.566 1.00 67.44 94 ASP A O 1
ATOM 764 N N . GLY A 1 95 ? -1.811 -11.234 -23.378 1.00 54.31 95 GLY A N 1
ATOM 765 C CA . GLY A 1 95 ? -2.447 -11.653 -24.633 1.00 54.31 95 GLY A CA 1
ATOM 766 C C . GLY A 1 95 ? -2.938 -13.115 -24.600 1.00 54.31 95 GLY A C 1
ATOM 767 O O . GLY A 1 95 ? -2.538 -13.900 -23.736 1.00 54.31 95 GLY A O 1
ATOM 768 N N . PRO A 1 96 ? -3.805 -13.542 -25.536 1.00 54.00 96 PRO A N 1
ATOM 769 C CA . PRO A 1 96 ? -4.028 -14.967 -25.726 1.00 54.00 96 PRO A CA 1
ATOM 770 C C . PRO A 1 96 ? -2.687 -15.600 -26.113 1.00 54.00 96 PRO A C 1
ATOM 772 O O . PRO A 1 96 ? -2.059 -15.168 -27.083 1.00 54.00 96 PRO A O 1
ATOM 775 N N . LYS A 1 97 ? -2.238 -16.626 -25.377 1.00 50.31 97 LYS A N 1
ATOM 776 C CA . LYS A 1 97 ? -1.169 -17.505 -25.863 1.00 50.31 97 LYS A CA 1
ATOM 777 C C . LYS A 1 97 ? -1.700 -18.202 -27.113 1.00 50.31 97 LYS A C 1
ATOM 779 O O . LYS A 1 97 ? -2.395 -19.207 -27.012 1.00 50.31 97 LYS A O 1
ATOM 784 N N . HIS A 1 98 ? -1.442 -17.624 -28.278 1.00 53.19 98 HIS A N 1
ATOM 785 C CA . HIS A 1 98 ? -1.597 -18.331 -29.536 1.00 53.19 98 HIS A CA 1
ATOM 786 C C . HIS A 1 98 ? -0.469 -19.366 -29.594 1.00 53.19 98 HIS A C 1
ATOM 788 O O . HIS A 1 98 ? 0.695 -18.994 -29.747 1.00 53.19 98 HIS A O 1
ATOM 794 N N . GLU A 1 99 ? -0.823 -20.630 -29.342 1.00 41.91 99 GLU A N 1
ATOM 795 C CA . GLU A 1 99 ? -0.009 -21.792 -29.726 1.00 41.91 99 GLU A CA 1
ATOM 796 C C . GLU A 1 99 ? 0.201 -21.838 -31.245 1.00 41.91 99 GLU A C 1
ATOM 798 O O . GLU A 1 99 ? -0.743 -21.472 -31.989 1.00 41.91 99 GLU A O 1
#